Protein AF-Q0C6C0-F1 (afdb_monomer)

Nearest PDB structures (foldseek):
  5kzf-assembly1_D  TM=2.060E-01  e=4.207E+00  Mycobacterium tuberculosis H37Ra

Sequence (159 aa):
MIYIIEEGENGPLKIGFAADIEGRIKTLQVGNSQELNLVMSFEGSSDLENKIHKNLSRHRIRSNGEWFYNNAAVWEYLKTLSTVEPDTEFIGQTEYLVLKREAVDSKAENCPFCGIRHTHGIGDGHRVAHCSTNNNVFIRKSDGKCFEQKKGYIIKTIK

Foldseek 3Di:
DWWWKAFAPQHKIFIDDDPFQQVVLVVVVVVHPT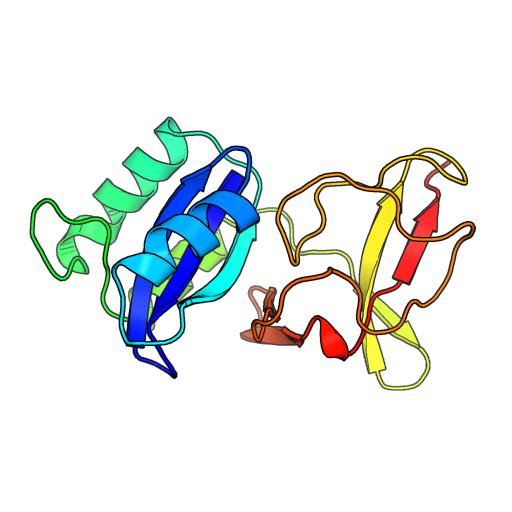HIETAWDDDDDVVVLVVLCVVQCVQAPDNPDRIGHRDPVNLLVVLVVCPDFFDWDDDDNDIFGEWEDADFQAFTQQDGQGRHTDGDDRDWFWDAQDDPDPHFTWYAHSVRDIHTSRRTHTYDHDD

pLDDT: mean 85.96, std 9.92, range [54.22, 98.31]

InterPro domains:
  IPR018306 Bacteriophage T5, Orf172 DNA-binding [SM00974] (7-81)

Organism: Syntrophotalea carbinolica (strain DSM 2380 / NBRC 103641 / GraBd1) (NCBI:txid338963)

Radius of gyration: 15.84 Å; Cα contacts (8 Å, |Δi|>4): 302; chains: 1; bounding box: 40×32×44 Å

Solvent-accessible surface area (backbone atoms only — not comparable to full-atom values): 9024 Å² total; per-residue (Å²): 54,34,38,31,32,26,42,48,86,87,32,44,31,34,61,46,66,37,82,54,46,56,65,49,49,57,61,52,40,77,78,38,96,52,55,70,25,47,47,40,50,45,89,53,51,65,69,52,46,55,50,49,52,60,74,44,48,89,45,35,77,38,96,90,53,60,37,27,55,68,45,68,71,54,51,56,55,53,44,71,65,54,82,67,70,77,49,68,48,69,64,87,93,47,78,28,46,48,45,46,19,75,40,82,63,39,50,31,52,60,34,68,75,51,54,44,67,48,66,71,65,81,53,69,47,81,41,65,56,74,68,100,62,98,54,78,28,34,41,59,46,80,90,65,52,72,48,45,38,71,77,25,34,29,35,41,64,54,130

Mean predicted aligned error: 7.11 Å

Secondary structure (DSSP, 8-state):
-EEEEEESSS-PEEEEE-S-HHHHHHHHHHT-SS-EEEEEEE---HHHHHHHHHHTGGGBSSTT-SEE--SHHHHHHHHHH--SPPPEEEETTEEEEEEEESSTTS-BSPPTTTS------SSSEEE-S-SS--S--EEE-TTS-EEEGGG-EEEEE--

Structure (mmCIF, N/CA/C/O backbone):
data_AF-Q0C6C0-F1
#
_entry.id   AF-Q0C6C0-F1
#
loop_
_atom_site.group_PDB
_atom_site.id
_atom_site.type_symbol
_atom_site.label_atom_id
_atom_site.label_alt_id
_atom_site.label_comp_id
_atom_site.label_asym_id
_atom_site.label_entity_id
_atom_site.label_seq_id
_atom_site.pdbx_PDB_ins_code
_atom_site.Cartn_x
_atom_site.Cartn_y
_atom_site.Cartn_z
_atom_site.occupancy
_atom_site.B_iso_or_equiv
_atom_site.auth_seq_id
_atom_site.auth_comp_id
_atom_site.auth_asym_id
_atom_site.auth_atom_id
_atom_site.pdbx_PDB_model_num
ATOM 1 N N . MET A 1 1 ? -2.028 -10.765 -1.553 1.00 84.56 1 MET A N 1
ATOM 2 C CA . MET A 1 1 ? -1.331 -9.588 -1.000 1.00 84.56 1 MET A CA 1
ATOM 3 C C . MET A 1 1 ? -2.041 -9.154 0.262 1.00 84.56 1 MET A C 1
ATOM 5 O O . MET A 1 1 ? -3.269 -9.147 0.273 1.00 84.56 1 MET A O 1
ATOM 9 N N . ILE A 1 2 ? -1.290 -8.813 1.304 1.00 90.62 2 ILE A N 1
ATOM 10 C CA . ILE A 1 2 ? -1.826 -8.054 2.434 1.00 90.62 2 ILE A CA 1
ATOM 11 C C . ILE A 1 2 ? -1.915 -6.591 2.007 1.00 90.62 2 ILE A C 1
ATOM 13 O O . ILE A 1 2 ? -1.012 -6.085 1.339 1.00 90.62 2 ILE A O 1
ATOM 17 N N . TYR A 1 3 ? -3.002 -5.922 2.372 1.00 90.31 3 TYR A N 1
ATOM 18 C CA . TYR A 1 3 ? -3.206 -4.501 2.139 1.00 90.31 3 TYR A CA 1
ATOM 19 C C . TYR A 1 3 ? -3.707 -3.815 3.405 1.00 90.31 3 TYR A C 1
ATOM 21 O O . TYR A 1 3 ? -4.448 -4.398 4.200 1.00 90.31 3 TYR A O 1
ATOM 29 N N . ILE A 1 4 ? -3.292 -2.566 3.579 1.00 93.06 4 ILE A N 1
ATOM 30 C CA . ILE A 1 4 ? -3.740 -1.689 4.647 1.00 93.06 4 ILE A CA 1
ATOM 31 C C . ILE A 1 4 ? -4.315 -0.447 3.989 1.00 93.06 4 ILE A C 1
ATOM 33 O O . ILE A 1 4 ? -3.620 0.222 3.222 1.00 93.06 4 ILE A O 1
ATOM 37 N N . ILE A 1 5 ? -5.577 -0.152 4.284 1.00 93.12 5 ILE A N 1
ATOM 38 C CA . ILE A 1 5 ? -6.219 1.091 3.858 1.00 93.12 5 ILE A CA 1
ATOM 39 C C . ILE A 1 5 ? -6.539 1.961 5.062 1.00 93.12 5 ILE A C 1
ATOM 41 O O . ILE A 1 5 ? -6.879 1.446 6.123 1.00 93.12 5 ILE A O 1
ATOM 45 N N . GLU A 1 6 ? -6.451 3.264 4.873 1.00 94.19 6 GLU A N 1
ATOM 46 C CA . GLU A 1 6 ? -6.842 4.291 5.828 1.00 94.19 6 GLU A CA 1
ATOM 47 C C . GLU A 1 6 ? -8.174 4.911 5.391 1.00 94.19 6 GLU A C 1
ATOM 49 O O . GLU A 1 6 ? -8.384 5.167 4.204 1.00 94.19 6 GLU A O 1
ATOM 54 N N . GLU A 1 7 ? -9.086 5.105 6.341 1.00 94.94 7 GLU A N 1
ATOM 55 C CA . GLU A 1 7 ? -10.346 5.821 6.132 1.00 94.94 7 GLU A CA 1
ATOM 56 C C . GLU A 1 7 ? -10.144 7.323 6.372 1.00 94.94 7 GLU A C 1
ATOM 58 O O . GLU A 1 7 ? -9.922 7.748 7.502 1.00 94.94 7 GLU A O 1
ATO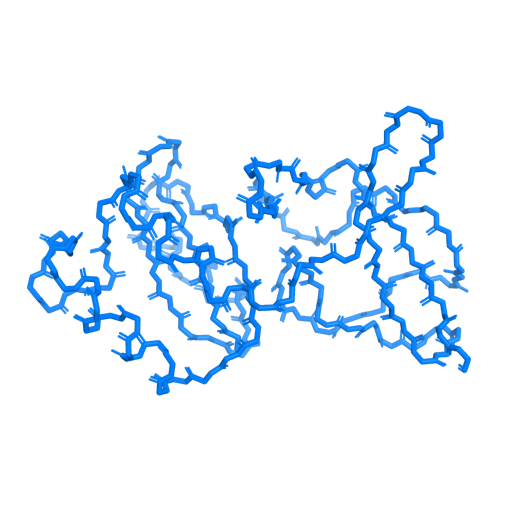M 63 N N . GLY A 1 8 ? -10.235 8.135 5.320 1.00 90.12 8 GLY A N 1
ATOM 64 C CA . GLY A 1 8 ? -9.946 9.567 5.380 1.00 90.12 8 GLY A CA 1
ATOM 65 C C . GLY A 1 8 ? -8.479 9.861 5.715 1.00 90.12 8 GLY A C 1
ATOM 66 O O . GLY A 1 8 ? -7.599 9.028 5.513 1.00 90.12 8 GLY A O 1
ATOM 67 N N . GLU A 1 9 ? -8.208 11.067 6.215 1.00 86.06 9 GLU A N 1
ATOM 68 C CA . GLU A 1 9 ? -6.880 11.462 6.695 1.00 86.06 9 GLU A CA 1
ATOM 69 C C . GLU A 1 9 ? -6.756 11.154 8.196 1.00 86.06 9 GLU A C 1
ATOM 71 O O . GLU A 1 9 ? -7.569 11.620 8.995 1.00 86.06 9 GLU A O 1
ATOM 76 N N . ASN A 1 10 ? -5.738 10.381 8.596 1.00 85.19 10 ASN A N 1
ATOM 77 C CA . ASN A 1 10 ? -5.492 9.954 9.983 1.00 85.19 10 ASN A CA 1
ATOM 78 C C . ASN A 1 10 ? -6.619 9.117 10.628 1.00 85.19 10 ASN A C 1
ATOM 80 O O . ASN A 1 10 ? -6.647 8.953 11.853 1.00 85.19 10 ASN A O 1
ATOM 84 N N . GLY A 1 11 ? -7.558 8.580 9.846 1.00 94.81 11 GLY A N 1
ATOM 85 C CA . GLY A 1 11 ? -8.642 7.753 10.372 1.00 94.81 11 GLY A CA 1
ATOM 86 C C . GLY A 1 11 ? -8.267 6.277 10.527 1.00 94.81 11 GLY A C 1
ATOM 87 O O . GLY A 1 11 ? -7.099 5.906 10.397 1.00 94.81 11 GLY A O 1
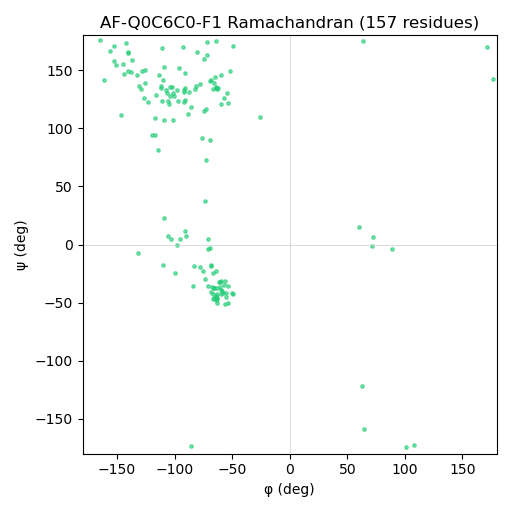ATOM 88 N N . PRO A 1 12 ? -9.238 5.415 10.876 1.00 97.50 12 PRO A N 1
ATOM 89 C CA . PRO A 1 12 ? -9.031 3.988 11.101 1.00 97.50 12 PRO A CA 1
ATOM 90 C C . PRO A 1 12 ? -8.322 3.250 9.966 1.00 97.50 12 PRO A C 1
ATOM 92 O O . PRO A 1 12 ? -8.517 3.539 8.788 1.00 97.50 12 PRO A O 1
ATOM 95 N N . LEU A 1 13 ? -7.575 2.211 10.338 1.00 97.00 13 LEU A N 1
ATOM 96 C CA . LEU A 1 13 ? -6.891 1.333 9.398 1.00 97.00 13 LEU A CA 1
ATOM 97 C C . LEU A 1 13 ? -7.676 0.039 9.212 1.00 97.00 13 LEU A C 1
ATOM 99 O O . LEU A 1 13 ? -7.972 -0.653 10.187 1.00 97.00 13 LEU A O 1
ATOM 103 N N . LYS A 1 14 ? -7.966 -0.344 7.973 1.00 97.38 14 LYS A N 1
ATOM 104 C CA . LYS A 1 14 ? -8.422 -1.695 7.638 1.00 97.38 14 LYS A CA 1
ATOM 105 C C . LYS A 1 14 ? -7.253 -2.515 7.136 1.00 97.38 14 LYS A C 1
ATOM 107 O O . LYS A 1 14 ? -6.545 -2.086 6.234 1.00 97.38 14 LYS A O 1
ATOM 112 N N . ILE A 1 15 ? -7.124 -3.727 7.663 1.00 96.31 15 ILE A N 1
ATOM 113 C CA . ILE A 1 15 ? -6.119 -4.704 7.238 1.00 96.31 15 ILE A CA 1
ATOM 114 C C . ILE A 1 15 ? -6.851 -5.847 6.545 1.00 96.31 15 ILE A C 1
ATOM 116 O O . ILE A 1 15 ? -7.732 -6.450 7.160 1.00 96.31 15 ILE A O 1
ATOM 120 N N . GLY A 1 16 ? -6.496 -6.138 5.295 1.00 96.06 16 GLY A N 1
ATOM 121 C CA . GLY A 1 16 ? -7.142 -7.182 4.503 1.00 96.06 16 GLY A CA 1
ATOM 122 C C . GLY A 1 16 ? -6.178 -7.992 3.640 1.00 96.06 16 GLY A C 1
ATOM 123 O O . GLY A 1 16 ? -5.042 -7.584 3.397 1.00 96.06 16 GLY A O 1
ATOM 124 N N . PHE A 1 17 ? -6.655 -9.124 3.128 1.00 94.62 17 PHE A N 1
ATOM 125 C CA . PHE A 1 17 ? -6.002 -9.897 2.071 1.00 94.62 17 PHE A CA 1
ATOM 126 C C . PHE A 1 17 ? -6.815 -9.844 0.771 1.00 94.62 17 PHE A C 1
ATOM 128 O O . PHE A 1 17 ? -8.035 -10.017 0.773 1.00 94.62 17 PHE A O 1
ATOM 135 N N . ALA A 1 18 ? -6.146 -9.621 -0.362 1.00 91.94 18 ALA A N 1
ATOM 136 C CA . ALA A 1 18 ? -6.768 -9.690 -1.684 1.00 91.94 18 ALA A CA 1
ATOM 137 C C . ALA A 1 18 ? -5.768 -10.098 -2.777 1.00 91.94 18 ALA A C 1
ATOM 139 O O . ALA A 1 18 ? -4.557 -9.882 -2.653 1.00 91.94 18 ALA A O 1
ATOM 140 N N . ALA A 1 19 ? -6.293 -10.686 -3.856 1.00 86.69 19 ALA A N 1
ATOM 141 C CA . ALA A 1 19 ? -5.562 -10.882 -5.111 1.00 86.69 19 ALA A CA 1
ATOM 142 C C . ALA A 1 19 ? -5.615 -9.626 -6.002 1.00 86.69 19 ALA A C 1
ATOM 144 O O . ALA A 1 19 ? -4.631 -9.298 -6.654 1.00 86.69 19 ALA A O 1
ATOM 145 N N . ASP A 1 20 ? -6.745 -8.914 -5.979 1.00 86.75 20 ASP A N 1
ATOM 146 C CA . ASP A 1 20 ? -6.964 -7.626 -6.642 1.00 86.75 20 ASP A CA 1
ATOM 147 C C . ASP A 1 20 ? -7.319 -6.575 -5.578 1.00 86.75 20 ASP A C 1
ATOM 149 O O . ASP A 1 20 ? -8.467 -6.470 -5.136 1.00 86.75 20 ASP A O 1
ATOM 153 N N . ILE A 1 21 ? -6.302 -5.850 -5.102 1.00 87.75 21 ILE A N 1
ATOM 154 C CA . ILE A 1 21 ? -6.467 -4.828 -4.059 1.00 87.75 21 ILE A CA 1
ATOM 155 C C . ILE A 1 21 ? -7.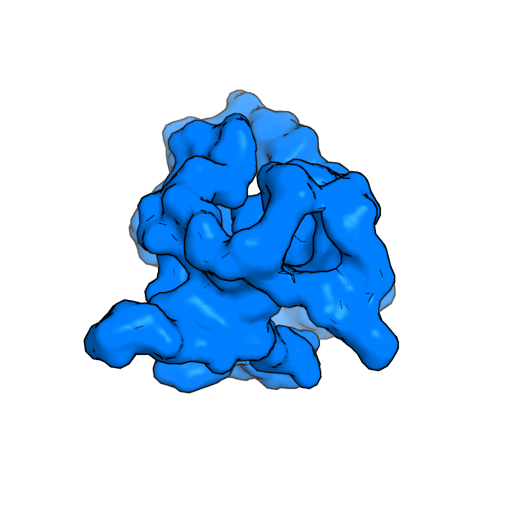263 -3.639 -4.603 1.00 87.75 21 ILE A C 1
ATOM 157 O O . ILE A 1 21 ? -8.148 -3.139 -3.913 1.00 87.75 21 ILE A O 1
ATOM 161 N N . GLU A 1 22 ? -7.009 -3.212 -5.840 1.00 84.56 22 GLU A N 1
ATOM 162 C CA . GLU A 1 22 ? -7.699 -2.070 -6.445 1.00 84.56 22 GLU A CA 1
ATOM 163 C C . GLU A 1 22 ? -9.203 -2.338 -6.591 1.00 84.56 22 GLU A C 1
ATOM 165 O O . GLU A 1 22 ? -10.026 -1.542 -6.127 1.00 84.56 22 GLU A O 1
ATOM 170 N N . GLY A 1 23 ? -9.581 -3.480 -7.176 1.00 87.75 23 GLY A N 1
ATOM 171 C CA . GLY A 1 23 ? -10.981 -3.886 -7.295 1.00 87.75 23 GLY A CA 1
ATOM 172 C C . GLY A 1 23 ? -11.658 -4.042 -5.932 1.00 87.75 23 GLY A C 1
ATOM 173 O O . GLY A 1 23 ? -12.815 -3.639 -5.748 1.00 87.75 23 GLY A O 1
ATOM 174 N N . ARG A 1 24 ? -10.922 -4.546 -4.932 1.00 92.50 24 ARG A N 1
ATOM 175 C CA . ARG A 1 24 ? -11.415 -4.659 -3.555 1.00 92.50 24 ARG A CA 1
ATOM 176 C C . ARG A 1 24 ? -11.669 -3.292 -2.921 1.00 92.50 24 ARG A C 1
ATOM 178 O O . ARG A 1 24 ? -12.730 -3.116 -2.326 1.00 92.50 24 ARG A O 1
ATOM 185 N N . ILE A 1 25 ? -10.752 -2.334 -3.060 1.00 91.81 25 ILE A N 1
ATOM 186 C CA . ILE A 1 25 ? -10.915 -0.969 -2.535 1.00 91.81 25 ILE A CA 1
ATOM 187 C C . ILE A 1 25 ? -12.093 -0.274 -3.212 1.00 91.81 25 ILE A C 1
ATOM 189 O O . ILE A 1 25 ? -12.943 0.259 -2.507 1.00 91.81 25 ILE A O 1
ATOM 193 N N . LYS A 1 26 ? -12.215 -0.357 -4.545 1.00 90.19 26 LYS A N 1
ATOM 194 C CA . LYS A 1 26 ? -13.367 0.199 -5.281 1.00 90.19 26 LYS A CA 1
ATOM 195 C C . LYS A 1 26 ? -14.691 -0.347 -4.756 1.00 90.19 26 LYS A C 1
ATOM 197 O O . LYS A 1 26 ? -15.614 0.418 -4.510 1.00 90.19 26 LYS A O 1
ATOM 202 N N . THR A 1 27 ? -14.764 -1.659 -4.529 1.00 94.12 27 THR A N 1
ATOM 203 C CA . THR A 1 27 ? -15.962 -2.307 -3.972 1.00 94.12 27 THR A CA 1
ATOM 204 C C . THR A 1 27 ? -16.272 -1.814 -2.556 1.00 94.12 27 THR A C 1
ATOM 206 O O . THR A 1 27 ? -17.426 -1.547 -2.237 1.00 94.12 27 THR A O 1
ATOM 209 N N . LEU A 1 28 ? -15.253 -1.676 -1.701 1.00 94.62 28 LEU A N 1
ATOM 210 C CA . LEU A 1 28 ? -15.417 -1.178 -0.331 1.00 94.62 28 LEU A CA 1
ATOM 211 C C . LEU A 1 28 ? -15.829 0.300 -0.294 1.00 94.62 28 LEU A C 1
ATOM 213 O O . LEU A 1 28 ? -16.652 0.672 0.538 1.00 94.62 28 LEU A O 1
ATOM 217 N N . GLN A 1 29 ? -15.304 1.116 -1.212 1.00 94.88 29 GLN A N 1
ATOM 218 C CA . GLN A 1 29 ? -15.602 2.544 -1.315 1.00 94.88 29 GLN A CA 1
ATOM 219 C C . GLN A 1 29 ? -17.087 2.806 -1.590 1.00 94.88 29 GLN A C 1
ATOM 221 O O . GLN A 1 29 ? -17.621 3.782 -1.081 1.00 94.88 29 GLN A O 1
ATOM 226 N N . VAL A 1 30 ? -17.786 1.928 -2.325 1.00 95.12 30 VAL A N 1
ATOM 227 C CA . VAL A 1 30 ? -19.239 2.072 -2.569 1.00 95.12 30 VAL A CA 1
ATOM 228 C C . VAL A 1 30 ? -20.032 2.142 -1.258 1.00 95.12 30 VAL A C 1
ATOM 230 O O . VAL A 1 30 ? -21.034 2.846 -1.175 1.00 95.12 30 VAL A O 1
ATOM 233 N N . GLY A 1 31 ? -19.583 1.417 -0.229 1.00 93.19 31 GLY A N 1
ATOM 234 C CA . GLY A 1 31 ? -20.214 1.384 1.090 1.00 93.19 31 GLY A CA 1
ATOM 235 C C . GLY A 1 31 ? -19.609 2.345 2.115 1.00 93.19 31 GLY A C 1
ATOM 236 O O . GLY A 1 31 ? -20.010 2.281 3.275 1.00 93.19 31 GLY A O 1
ATOM 237 N N . ASN A 1 32 ? -18.644 3.189 1.731 1.00 92.00 32 ASN A N 1
ATOM 238 C CA . ASN A 1 32 ? -17.963 4.106 2.642 1.00 92.00 32 ASN A CA 1
ATOM 239 C C . ASN A 1 32 ? -18.016 5.546 2.109 1.00 92.00 32 ASN A C 1
ATOM 241 O O . ASN A 1 32 ? -17.632 5.812 0.974 1.00 92.00 32 ASN A O 1
ATOM 245 N N . SER A 1 33 ? -18.507 6.481 2.924 1.00 92.69 33 SER A N 1
ATOM 246 C CA . SER A 1 33 ? -18.581 7.898 2.552 1.00 92.69 33 SER A CA 1
ATOM 247 C C . SER A 1 33 ? -17.239 8.622 2.660 1.00 92.69 33 SER A C 1
ATOM 249 O O . SER A 1 33 ? -17.080 9.679 2.055 1.00 92.69 33 SER A O 1
ATOM 251 N N . GLN A 1 34 ? -16.290 8.074 3.420 1.00 94.19 34 GLN A N 1
ATOM 252 C CA . GLN A 1 34 ? -14.929 8.590 3.537 1.00 94.19 34 GLN A CA 1
ATOM 253 C C . GLN A 1 34 ? -14.019 7.940 2.493 1.00 94.19 34 GLN A C 1
ATOM 255 O O . GLN A 1 34 ? -14.211 6.780 2.118 1.00 94.19 34 GLN A O 1
ATOM 260 N N . GLU A 1 35 ? -13.023 8.687 2.018 1.00 92.25 35 GLU A N 1
ATOM 261 C CA . GLU A 1 35 ? -12.049 8.186 1.045 1.00 92.25 35 GLU A CA 1
ATOM 262 C C . GLU A 1 35 ? -11.221 7.041 1.642 1.00 92.25 35 GLU A C 1
ATOM 264 O O . GLU A 1 35 ?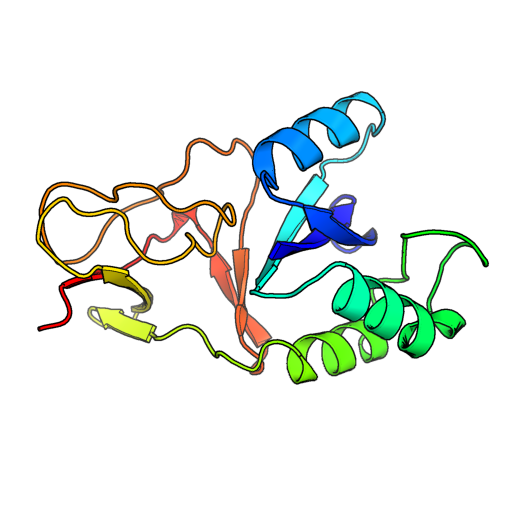 -10.749 7.127 2.774 1.00 92.25 35 GLU A O 1
ATOM 269 N N . LEU A 1 36 ? -11.045 5.961 0.881 1.00 92.38 36 LEU A N 1
ATOM 270 C CA . LEU A 1 36 ? -10.224 4.819 1.266 1.00 92.38 36 LEU A CA 1
ATOM 271 C C . LEU A 1 36 ? -8.863 4.882 0.571 1.00 92.38 36 LEU A C 1
ATOM 273 O O . LEU A 1 36 ? -8.730 4.596 -0.625 1.00 92.38 36 LEU A O 1
ATOM 277 N N . ASN A 1 37 ? -7.835 5.210 1.347 1.00 85.00 37 ASN A N 1
ATOM 278 C CA . ASN A 1 37 ? -6.471 5.383 0.864 1.00 85.00 37 ASN A CA 1
ATOM 279 C C . ASN A 1 37 ? -5.659 4.111 1.100 1.00 85.00 37 ASN A C 1
ATOM 281 O O . ASN A 1 37 ? -5.560 3.648 2.230 1.00 85.00 37 ASN A O 1
ATOM 285 N N . LEU A 1 38 ? -5.062 3.528 0.057 1.00 86.69 38 LEU A N 1
ATOM 286 C CA . LEU A 1 38 ? -4.097 2.438 0.228 1.00 86.69 38 LEU A CA 1
ATOM 287 C C . LEU A 1 38 ? -2.791 3.017 0.783 1.00 86.69 38 LEU A C 1
ATOM 289 O O . LEU A 1 38 ? -2.142 3.818 0.113 1.00 86.69 38 LEU A O 1
ATOM 293 N N . VAL A 1 39 ? -2.409 2.603 1.991 1.00 84.81 39 VAL A N 1
ATOM 294 C CA . VAL A 1 39 ? -1.241 3.156 2.705 1.00 84.81 39 VAL A CA 1
ATOM 295 C C . VAL A 1 39 ? -0.075 2.176 2.814 1.00 84.81 39 VAL A C 1
ATOM 297 O O . VAL A 1 39 ? 1.055 2.568 3.110 1.00 84.81 39 VAL A O 1
ATOM 300 N N . MET A 1 40 ? -0.340 0.884 2.608 1.00 83.06 40 MET A N 1
ATOM 301 C CA . MET A 1 40 ? 0.675 -0.165 2.597 1.00 83.06 40 MET A CA 1
ATOM 302 C C . MET A 1 40 ? 0.130 -1.416 1.902 1.00 83.06 40 MET A C 1
ATOM 304 O O . MET A 1 40 ? -1.028 -1.791 2.087 1.00 83.06 40 MET A O 1
ATOM 308 N N . SER A 1 41 ? 0.975 -2.095 1.128 1.00 83.38 41 SER A N 1
ATOM 309 C CA . SER A 1 41 ? 0.702 -3.448 0.645 1.00 83.38 41 SER A CA 1
ATOM 310 C C . SER A 1 41 ? 1.991 -4.261 0.593 1.00 83.38 41 SER A C 1
ATOM 312 O O . SER A 1 41 ? 3.063 -3.705 0.366 1.00 83.38 41 SER A O 1
ATOM 314 N N . PHE A 1 42 ? 1.900 -5.563 0.854 1.00 80.25 42 PHE A N 1
ATOM 315 C CA . PHE A 1 42 ? 3.047 -6.470 0.813 1.00 80.25 42 PHE A CA 1
ATOM 316 C C . PHE A 1 42 ? 2.611 -7.919 0.575 1.00 80.25 42 PHE A C 1
ATOM 318 O O . PHE A 1 42 ? 1.425 -8.270 0.652 1.00 80.25 42 PHE A O 1
ATOM 325 N N . GLU A 1 43 ? 3.577 -8.770 0.237 1.00 81.44 43 GLU A N 1
ATOM 326 C CA . GLU A 1 43 ? 3.327 -10.191 0.017 1.00 81.44 43 GLU A CA 1
ATOM 327 C C . GLU A 1 43 ? 2.908 -10.899 1.304 1.00 81.44 43 GLU A C 1
ATOM 329 O O . GLU A 1 43 ? 3.434 -10.668 2.387 1.00 81.44 43 GLU A O 1
ATOM 334 N N . GLY A 1 44 ? 1.933 -11.791 1.185 1.00 85.44 44 GLY A N 1
ATOM 335 C CA . GLY A 1 44 ? 1.409 -12.529 2.321 1.00 85.44 44 GLY A CA 1
ATOM 336 C C . GLY A 1 44 ? 0.170 -13.323 1.952 1.00 85.44 44 GLY A C 1
ATOM 337 O O . GLY A 1 44 ? -0.383 -13.155 0.861 1.00 85.44 44 GLY A O 1
ATOM 338 N N . SER A 1 45 ? -0.257 -14.184 2.872 1.00 90.25 45 SER A N 1
ATOM 339 C CA . SER A 1 45 ? -1.418 -15.066 2.740 1.00 90.25 45 SER A CA 1
ATOM 340 C C . SER A 1 45 ? -2.557 -14.654 3.677 1.00 90.25 45 SER A C 1
ATOM 342 O O . SER A 1 45 ? -2.363 -13.866 4.602 1.00 90.25 45 SER A O 1
ATOM 344 N N . SER A 1 46 ? -3.739 -15.241 3.489 1.00 94.19 46 SER A N 1
ATOM 345 C CA . SER A 1 46 ? -4.852 -15.131 4.443 1.00 94.19 46 SER A CA 1
ATOM 346 C C . SER A 1 46 ? -4.470 -15.605 5.856 1.00 94.19 46 SER A C 1
ATOM 348 O O . SER A 1 46 ? -4.929 -15.048 6.849 1.00 94.19 46 SER A O 1
ATOM 350 N N . ASP A 1 47 ? -3.568 -16.583 5.989 1.00 94.75 47 ASP A N 1
ATOM 351 C CA . ASP A 1 47 ? -3.044 -16.990 7.299 1.00 94.75 47 ASP A CA 1
ATOM 352 C C . ASP A 1 47 ? -2.218 -15.885 7.963 1.00 94.75 47 ASP A C 1
ATOM 354 O O . ASP A 1 47 ? -2.274 -15.717 9.184 1.00 94.75 47 ASP A O 1
ATOM 358 N N . LEU A 1 48 ? -1.447 -15.123 7.178 1.00 92.44 48 LEU A N 1
ATOM 359 C CA . LEU A 1 48 ? -0.717 -13.968 7.693 1.00 92.44 48 LEU A CA 1
ATOM 360 C C . LEU A 1 48 ? -1.686 -12.867 8.136 1.00 92.44 48 LEU A C 1
ATOM 362 O O . LEU A 1 48 ? -1.515 -12.340 9.231 1.00 92.44 48 LEU A O 1
ATOM 366 N N . GLU A 1 49 ? -2.734 -12.583 7.360 1.00 95.88 49 GLU A N 1
ATOM 367 C CA . GLU A 1 49 ? -3.809 -11.662 7.762 1.00 95.88 49 GLU A CA 1
ATOM 368 C C . GLU A 1 49 ? -4.412 -12.068 9.114 1.00 95.88 49 GLU A C 1
ATOM 370 O O . GLU A 1 49 ? -4.454 -11.260 10.042 1.00 95.88 49 GLU A O 1
ATOM 375 N N . ASN A 1 50 ? -4.790 -13.340 9.270 1.00 95.81 50 ASN A N 1
ATOM 376 C CA . ASN A 1 50 ? -5.345 -13.866 10.518 1.00 95.81 50 ASN A CA 1
ATOM 377 C C . ASN A 1 50 ? -4.379 -13.704 11.703 1.00 95.81 50 ASN A C 1
ATOM 379 O O . ASN A 1 50 ? -4.792 -13.346 12.812 1.00 95.81 50 ASN A O 1
ATOM 383 N N . LYS A 1 51 ? -3.077 -13.930 11.487 1.00 95.94 51 LYS A N 1
ATOM 384 C CA . LYS A 1 51 ? -2.043 -13.698 12.508 1.00 95.94 51 LYS A CA 1
ATOM 385 C C . LYS A 1 51 ? -1.941 -12.218 12.874 1.00 95.94 51 LYS A C 1
ATOM 387 O O . LYS A 1 51 ? -1.911 -11.906 14.064 1.00 95.94 51 LYS A O 1
ATOM 392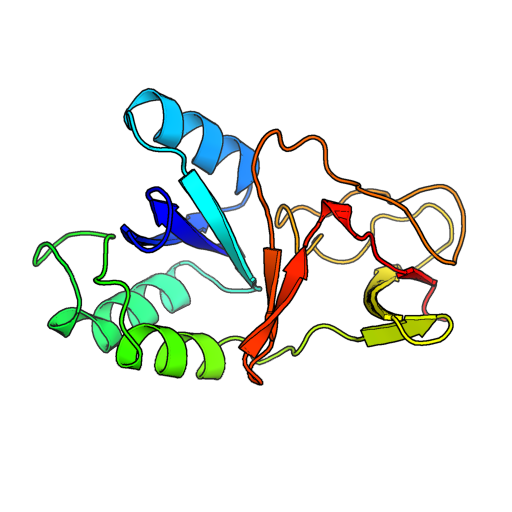 N N . ILE A 1 52 ? -1.933 -11.319 11.888 1.00 95.38 52 ILE A N 1
ATOM 393 C CA . ILE A 1 52 ? -1.909 -9.863 12.102 1.00 95.38 52 ILE A CA 1
ATOM 394 C C . ILE A 1 52 ? -3.092 -9.444 12.966 1.00 95.38 52 ILE A C 1
ATOM 396 O O . ILE A 1 52 ? -2.941 -8.800 14.001 1.00 95.38 52 ILE A O 1
ATOM 400 N N . HIS A 1 53 ? -4.274 -9.889 12.565 1.00 97.06 53 HIS A N 1
ATOM 401 C CA . HIS A 1 53 ? -5.539 -9.631 13.227 1.00 97.06 53 HIS A CA 1
ATOM 402 C C . HIS A 1 53 ? -5.561 -10.105 14.682 1.00 97.06 53 HIS A C 1
ATOM 404 O O . HIS A 1 53 ? -6.046 -9.383 15.555 1.00 97.06 53 HIS A O 1
ATOM 410 N N . LYS A 1 54 ? -5.005 -11.291 14.956 1.00 96.50 54 LYS A N 1
ATOM 411 C CA . LYS A 1 54 ? -4.869 -11.836 16.312 1.00 96.50 54 LYS A CA 1
ATOM 412 C C . LYS A 1 54 ? -3.904 -11.007 17.163 1.00 96.50 54 LYS A C 1
ATOM 414 O O . LYS A 1 54 ? -4.243 -10.662 18.297 1.00 96.50 54 LYS A O 1
ATOM 419 N N . ASN A 1 55 ? -2.735 -10.665 16.623 1.00 96.62 55 ASN A N 1
ATOM 420 C CA . ASN A 1 55 ? -1.718 -9.882 17.333 1.00 96.62 55 ASN A CA 1
ATOM 421 C C . ASN A 1 55 ? -2.191 -8.453 17.633 1.00 96.62 55 ASN A C 1
ATOM 423 O O . ASN A 1 55 ? -1.958 -7.943 18.725 1.00 96.62 55 ASN A O 1
ATOM 427 N N . LEU A 1 56 ? -2.939 -7.842 16.712 1.00 97.00 56 LEU A N 1
ATOM 428 C CA . LEU A 1 56 ? -3.508 -6.502 16.866 1.00 97.00 56 LEU A CA 1
ATOM 429 C C . LEU A 1 56 ? -4.913 -6.487 17.479 1.00 97.00 56 LEU A C 1
ATOM 431 O O . LEU A 1 56 ? -5.570 -5.447 17.481 1.00 97.00 56 LEU A O 1
ATOM 435 N N . SER A 1 57 ? -5.394 -7.607 18.022 1.00 96.88 57 SER A N 1
ATOM 436 C CA . SER A 1 57 ? -6.766 -7.736 18.541 1.00 96.88 57 SER A CA 1
ATOM 437 C C . SER A 1 57 ? -7.145 -6.652 19.558 1.00 96.88 57 SER A C 1
ATOM 439 O O . SER A 1 57 ? -8.268 -6.154 19.525 1.00 96.88 57 SER A O 1
ATOM 441 N N . ARG A 1 58 ? -6.197 -6.218 20.403 1.00 97.00 58 ARG A N 1
ATOM 442 C CA . ARG A 1 58 ? -6.384 -5.134 21.389 1.00 97.00 58 ARG A CA 1
ATOM 443 C C . ARG A 1 58 ? -6.570 -3.745 20.772 1.00 97.00 58 ARG A C 1
ATOM 445 O O . ARG A 1 58 ? -7.053 -2.847 21.449 1.00 97.00 58 ARG A O 1
ATOM 452 N N . HIS A 1 59 ? -6.180 -3.570 19.515 1.00 97.50 59 HIS A N 1
ATOM 453 C CA . HIS A 1 59 ? -6.288 -2.314 18.775 1.00 97.50 59 HIS A CA 1
ATOM 454 C C . HIS A 1 59 ? -7.449 -2.319 17.774 1.00 97.50 59 HIS A C 1
ATOM 456 O O . HIS A 1 59 ? -7.599 -1.358 17.018 1.00 97.50 59 HIS A O 1
ATOM 462 N N . ARG A 1 60 ? -8.269 -3.377 17.744 1.00 97.62 60 ARG A N 1
ATOM 463 C CA . ARG A 1 60 ? -9.473 -3.416 16.912 1.00 97.62 60 ARG A CA 1
ATOM 464 C C . ARG A 1 60 ? -10.525 -2.445 17.436 1.00 97.62 60 ARG A C 1
ATOM 466 O O . ARG A 1 60 ? -10.778 -2.385 18.634 1.00 97.62 60 ARG A O 1
ATOM 473 N N . ILE A 1 61 ? -11.212 -1.769 16.520 1.00 97.31 61 ILE A N 1
ATOM 474 C CA . ILE A 1 61 ? -12.362 -0.911 16.845 1.00 97.31 61 ILE A CA 1
ATOM 475 C C . ILE A 1 61 ? -13.570 -1.759 17.263 1.00 97.31 61 ILE A C 1
ATOM 477 O O . ILE A 1 61 ? -14.347 -1.379 18.134 1.00 97.31 61 ILE A O 1
ATOM 481 N N . ARG A 1 62 ? -13.737 -2.933 16.643 1.00 95.69 62 ARG A N 1
ATOM 482 C CA . ARG A 1 62 ? -14.775 -3.916 16.985 1.00 95.69 62 ARG A CA 1
ATOM 483 C C . ARG A 1 62 ? -14.122 -5.266 17.244 1.00 95.69 62 ARG A C 1
ATOM 485 O O . ARG A 1 62 ? -13.257 -5.672 16.475 1.00 95.69 62 ARG A O 1
ATOM 492 N N . SER A 1 63 ? -14.579 -5.992 18.262 1.00 85.75 63 SER A N 1
ATOM 493 C CA . SER A 1 63 ? -14.011 -7.288 18.679 1.00 85.75 63 SER A CA 1
ATOM 494 C C . SER A 1 63 ? -13.815 -8.278 17.518 1.00 85.75 63 SER A C 1
ATOM 496 O O . SER A 1 63 ? -12.745 -8.871 17.383 1.00 85.75 63 SER A O 1
ATOM 498 N N . ASN A 1 64 ? -14.795 -8.366 16.614 1.00 87.38 64 ASN A N 1
ATOM 499 C CA . ASN A 1 64 ? -14.767 -9.235 15.430 1.00 87.38 64 ASN A CA 1
ATOM 500 C C . ASN A 1 64 ? -14.603 -8.459 14.108 1.00 87.38 64 ASN A C 1
ATOM 502 O O . ASN A 1 64 ? -15.025 -8.931 13.058 1.00 87.38 64 ASN A O 1
ATOM 506 N N . GLY A 1 65 ? -14.057 -7.243 14.163 1.00 93.50 65 GLY A N 1
ATOM 507 C CA . GLY A 1 65 ? -13.882 -6.382 12.997 1.00 93.50 65 GLY A CA 1
ATOM 508 C C . GLY A 1 65 ? -12.522 -6.520 12.314 1.00 93.50 65 GLY A C 1
ATOM 509 O O . GLY A 1 65 ? -11.577 -7.091 12.853 1.00 93.50 65 GLY A O 1
ATOM 510 N N . GLU A 1 66 ? -12.435 -5.908 11.137 1.00 96.44 66 GLU A N 1
ATOM 511 C CA . GLU A 1 66 ? -11.222 -5.817 10.307 1.00 96.44 66 GLU A CA 1
ATOM 512 C C . GLU A 1 66 ? -10.596 -4.408 10.361 1.00 96.44 66 GLU A C 1
ATOM 514 O O . GLU A 1 66 ? -9.687 -4.099 9.593 1.00 96.44 66 GLU A O 1
ATOM 519 N N . TRP A 1 67 ? -11.121 -3.549 11.241 1.00 97.81 67 TRP A N 1
ATOM 520 C CA . TRP A 1 67 ? -10.737 -2.148 11.409 1.00 97.81 67 TRP A CA 1
ATOM 521 C C . TRP A 1 67 ? -10.032 -1.934 12.747 1.00 97.81 67 TRP A C 1
ATOM 523 O O . TRP A 1 67 ? -10.485 -2.421 13.790 1.00 97.81 67 TRP A O 1
ATOM 533 N N . PHE A 1 68 ? -8.950 -1.168 12.711 1.00 98.31 68 PHE A N 1
ATOM 534 C CA . PHE A 1 68 ? -8.017 -0.934 13.802 1.00 98.31 68 PHE A CA 1
ATOM 535 C C . PHE A 1 68 ? -7.813 0.566 14.002 1.00 98.31 68 PHE A C 1
ATOM 537 O O . PHE A 1 68 ? -7.878 1.352 13.056 1.00 98.31 68 PHE A O 1
ATOM 544 N N . TYR A 1 69 ? -7.556 0.971 15.241 1.00 97.62 69 TYR A N 1
ATOM 545 C CA . TYR A 1 69 ? -7.198 2.354 15.537 1.00 97.62 69 TYR A CA 1
ATOM 546 C C . TYR A 1 69 ? -5.864 2.718 14.881 1.00 97.62 69 TYR A C 1
ATOM 548 O O . TYR A 1 69 ? -4.890 1.973 14.990 1.00 97.62 69 TYR A O 1
ATOM 556 N N . ASN A 1 70 ? -5.805 3.895 14.269 1.00 95.19 70 ASN A N 1
ATOM 557 C CA . ASN A 1 70 ? -4.579 4.459 13.720 1.00 95.19 70 ASN A CA 1
ATOM 558 C C . ASN A 1 70 ? -3.712 5.013 14.854 1.00 95.19 70 ASN A C 1
ATOM 560 O O . ASN A 1 70 ? -3.899 6.130 15.329 1.00 95.19 70 ASN A O 1
ATOM 564 N N . ASN A 1 71 ? -2.825 4.171 15.377 1.00 94.50 71 ASN A N 1
ATOM 565 C CA . ASN A 1 71 ? -1.925 4.520 16.468 1.00 94.50 71 ASN A CA 1
ATOM 566 C C . ASN A 1 71 ? -0.537 3.919 16.237 1.00 94.50 71 ASN A C 1
ATOM 568 O O . ASN A 1 71 ? -0.356 3.011 15.423 1.00 94.50 71 ASN A O 1
ATOM 572 N N . ALA A 1 72 ? 0.439 4.416 16.996 1.00 89.81 72 ALA A N 1
ATOM 573 C CA . ALA A 1 72 ? 1.830 4.002 16.867 1.00 89.81 72 ALA A CA 1
ATOM 574 C C . ALA A 1 72 ? 2.014 2.482 17.010 1.00 89.81 72 ALA A C 1
ATOM 576 O O . ALA A 1 72 ? 2.725 1.891 16.211 1.00 89.81 72 ALA A O 1
ATOM 577 N N . ALA A 1 73 ? 1.338 1.822 17.956 1.00 93.69 73 ALA A N 1
ATOM 578 C CA . ALA A 1 73 ? 1.514 0.386 18.187 1.00 93.69 73 ALA A CA 1
ATOM 579 C C . ALA A 1 73 ? 1.093 -0.475 16.981 1.00 93.69 73 ALA A C 1
ATOM 581 O O . ALA A 1 73 ? 1.764 -1.456 16.663 1.00 93.69 73 ALA A O 1
ATOM 582 N N . VAL A 1 74 ? 0.017 -0.091 16.283 1.00 93.94 74 VAL A N 1
ATOM 583 C CA . VAL A 1 74 ? -0.404 -0.759 15.041 1.00 93.94 74 VAL A CA 1
ATOM 584 C C . VAL A 1 74 ? 0.653 -0.584 13.953 1.00 93.94 74 VAL A C 1
ATOM 586 O O . VAL A 1 74 ? 1.056 -1.568 13.335 1.00 93.94 74 VAL A O 1
ATOM 589 N N . TRP A 1 75 ? 1.143 0.641 13.753 1.00 89.31 75 TRP A N 1
ATOM 590 C CA . TRP A 1 75 ? 2.173 0.923 12.753 1.00 89.31 75 TRP A CA 1
ATOM 591 C C . TRP A 1 75 ? 3.495 0.220 13.048 1.00 89.31 75 TRP A C 1
ATOM 593 O O . TRP A 1 75 ? 4.068 -0.373 12.140 1.00 89.31 75 TRP A O 1
ATOM 603 N N . GLU A 1 76 ? 3.959 0.231 14.297 1.00 87.88 76 GLU A N 1
ATOM 604 C CA . GLU A 1 76 ? 5.188 -0.460 14.693 1.00 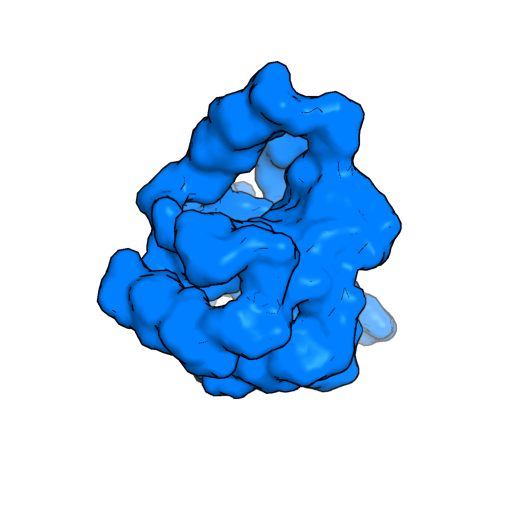87.88 76 GLU A CA 1
ATOM 605 C C . GLU A 1 76 ? 5.091 -1.960 14.420 1.00 87.88 76 GLU A C 1
ATOM 607 O O . GLU A 1 76 ? 6.008 -2.536 13.842 1.00 87.88 76 GLU A O 1
ATOM 612 N N . TYR A 1 77 ? 3.953 -2.588 14.726 1.00 91.06 77 TYR A N 1
ATOM 613 C CA . TYR A 1 77 ? 3.746 -3.991 14.382 1.00 91.06 77 TYR A CA 1
ATOM 614 C C . TYR A 1 77 ? 3.747 -4.224 12.864 1.00 91.06 77 TYR A C 1
ATOM 616 O O . TYR A 1 77 ? 4.438 -5.124 12.390 1.00 91.06 77 TYR A O 1
ATOM 624 N N . LEU A 1 78 ? 3.024 -3.410 12.086 1.00 88.31 78 LEU A N 1
ATOM 625 C CA . LEU A 1 78 ? 2.969 -3.543 10.624 1.00 88.31 78 LEU A CA 1
ATOM 626 C C . LEU A 1 78 ? 4.355 -3.404 9.973 1.00 88.31 78 LEU A C 1
ATOM 628 O O . LEU A 1 78 ? 4.683 -4.185 9.082 1.00 88.31 78 LEU A O 1
ATOM 632 N N . LYS A 1 79 ? 5.200 -2.489 10.468 1.00 82.56 79 LYS A N 1
ATOM 633 C CA . LYS A 1 79 ? 6.594 -2.333 10.014 1.00 82.56 79 LYS A CA 1
ATOM 634 C C . LYS A 1 79 ? 7.438 -3.588 10.238 1.00 82.56 79 LYS A C 1
ATOM 636 O O . LYS A 1 79 ? 8.317 -3.873 9.435 1.00 82.56 79 LYS A O 1
ATOM 641 N N . THR A 1 80 ? 7.175 -4.365 11.294 1.00 84.19 80 THR A N 1
ATOM 642 C CA . THR A 1 80 ? 7.908 -5.629 11.519 1.00 84.19 80 THR A CA 1
ATOM 643 C C . THR A 1 80 ? 7.578 -6.713 10.488 1.00 84.19 80 THR A C 1
ATOM 645 O O . THR A 1 80 ? 8.316 -7.688 10.369 1.00 84.19 80 THR A O 1
ATOM 648 N N . LEU A 1 81 ? 6.468 -6.563 9.757 1.00 81.31 81 LEU A N 1
ATOM 649 C CA . LEU A 1 81 ? 5.964 -7.554 8.804 1.00 81.31 81 LEU A CA 1
ATOM 650 C C . LEU A 1 81 ? 6.318 -7.244 7.357 1.00 81.31 81 LEU A C 1
ATOM 652 O O . LEU A 1 81 ? 6.370 -8.165 6.544 1.00 81.31 81 LEU A O 1
ATOM 656 N N . SER A 1 82 ? 6.565 -5.976 7.028 1.00 66.12 82 SER A N 1
ATOM 657 C CA . SER A 1 82 ? 7.144 -5.594 5.745 1.00 66.12 82 SER A CA 1
ATOM 658 C C . SER A 1 82 ? 8.622 -5.993 5.736 1.00 66.12 82 SER A C 1
ATOM 660 O O . SER A 1 82 ? 9.513 -5.164 5.870 1.00 66.12 82 SER A O 1
ATOM 662 N N . THR A 1 83 ? 8.894 -7.294 5.625 1.00 54.22 83 THR A N 1
ATOM 663 C CA . THR A 1 83 ? 10.253 -7.863 5.616 1.00 54.22 83 THR A CA 1
ATOM 664 C C . THR A 1 83 ? 11.022 -7.562 4.330 1.00 54.22 83 THR A C 1
ATOM 666 O O . THR A 1 83 ? 12.188 -7.927 4.212 1.00 54.22 83 THR A O 1
ATOM 669 N N . VAL A 1 84 ? 10.377 -6.907 3.366 1.00 58.97 84 VAL A N 1
ATOM 670 C CA . VAL A 1 84 ? 10.999 -6.393 2.150 1.00 58.97 84 VAL A CA 1
ATOM 671 C C . VAL A 1 84 ? 10.840 -4.882 2.193 1.00 58.97 84 VAL A C 1
ATOM 673 O O . VAL A 1 84 ? 9.793 -4.345 1.832 1.00 58.97 84 VAL A O 1
ATOM 676 N N . GLU A 1 85 ? 11.865 -4.199 2.699 1.00 70.25 85 GLU A N 1
ATOM 677 C CA . GLU A 1 85 ? 12.001 -2.770 2.440 1.00 70.25 85 GLU A CA 1
ATOM 678 C C . GLU A 1 85 ? 12.038 -2.590 0.924 1.00 70.25 85 GLU A C 1
ATOM 680 O O . GLU A 1 85 ? 12.838 -3.259 0.264 1.00 70.25 85 GLU A O 1
ATOM 685 N N . PRO A 1 86 ? 11.166 -1.749 0.347 1.00 77.31 86 PRO A N 1
ATOM 686 C CA . PRO A 1 86 ? 11.211 -1.528 -1.080 1.00 77.31 86 PRO A CA 1
ATOM 687 C C . PRO A 1 86 ? 12.566 -0.908 -1.422 1.00 77.31 86 PRO A C 1
ATOM 689 O O . PRO A 1 86 ? 13.032 0.013 -0.739 1.00 77.31 86 PRO A O 1
ATOM 692 N N . ASP A 1 87 ? 13.193 -1.424 -2.475 1.00 86.62 87 ASP A N 1
ATOM 693 C CA . ASP A 1 87 ? 14.442 -0.861 -2.961 1.00 86.62 87 ASP A CA 1
ATOM 694 C C . ASP A 1 87 ? 14.233 0.596 -3.354 1.00 86.62 87 ASP A C 1
ATOM 696 O O . ASP A 1 87 ? 13.166 0.991 -3.838 1.00 86.62 87 ASP A O 1
ATOM 700 N N . THR A 1 88 ? 15.262 1.406 -3.139 1.00 91.19 88 THR A N 1
ATOM 701 C CA . THR A 1 88 ? 15.218 2.830 -3.438 1.00 91.19 88 THR A CA 1
ATOM 702 C C . THR A 1 88 ? 16.501 3.317 -4.079 1.00 91.19 88 THR A C 1
ATOM 704 O O . THR A 1 88 ? 17.591 2.827 -3.793 1.00 91.19 88 THR A O 1
ATOM 707 N N . GLU A 1 89 ? 16.370 4.320 -4.943 1.00 93.50 89 GLU A N 1
ATOM 708 C CA . GLU A 1 89 ? 17.498 4.983 -5.588 1.00 93.50 89 GLU A CA 1
ATOM 709 C C . GLU A 1 89 ? 17.284 6.489 -5.689 1.00 93.50 89 GLU A C 1
ATOM 711 O O . GLU A 1 89 ? 16.159 6.981 -5.812 1.00 93.50 89 GLU A O 1
ATOM 716 N N . PHE A 1 90 ? 18.390 7.230 -5.648 1.00 92.62 90 PHE A N 1
ATOM 717 C CA . PHE A 1 90 ? 18.380 8.680 -5.763 1.00 92.62 90 PHE A CA 1
ATOM 718 C C . PHE A 1 90 ? 18.542 9.128 -7.215 1.00 92.62 90 PHE A C 1
ATOM 720 O O . PHE A 1 90 ? 19.458 8.700 -7.915 1.00 92.62 90 PHE A O 1
ATOM 727 N N . ILE A 1 91 ? 17.698 10.071 -7.635 1.00 89.19 91 ILE A N 1
ATOM 728 C CA . ILE A 1 91 ? 17.923 10.896 -8.825 1.00 89.19 91 ILE A CA 1
ATOM 729 C C . ILE A 1 91 ? 18.047 12.342 -8.349 1.00 89.19 91 ILE A C 1
ATOM 731 O O . ILE A 1 91 ? 17.083 12.956 -7.882 1.00 89.19 91 ILE A O 1
ATOM 735 N N . GLY A 1 92 ? 19.269 12.874 -8.422 1.00 91.44 92 GLY A N 1
ATOM 736 C CA . GLY A 1 92 ? 19.615 14.136 -7.774 1.00 91.44 92 GLY A CA 1
ATOM 737 C C . GLY A 1 92 ? 19.468 14.021 -6.255 1.00 91.44 92 GLY A C 1
ATOM 738 O O . GLY A 1 92 ? 20.097 13.172 -5.633 1.00 91.44 92 GLY A O 1
ATOM 739 N N . GLN A 1 93 ? 18.625 14.868 -5.660 1.00 91.19 93 GLN A N 1
ATOM 740 C CA . GLN A 1 93 ? 18.344 14.874 -4.215 1.00 91.19 93 GLN A CA 1
ATOM 741 C C . GLN A 1 93 ? 17.057 14.125 -3.834 1.00 91.19 93 GLN A C 1
ATOM 743 O O . GLN A 1 93 ? 16.699 14.072 -2.659 1.00 91.19 93 GLN A O 1
ATOM 748 N N . THR A 1 94 ? 16.336 13.572 -4.813 1.00 88.62 94 THR A N 1
ATOM 749 C CA . THR A 1 94 ? 15.063 12.885 -4.567 1.00 88.62 94 THR A CA 1
ATOM 750 C C . THR A 1 94 ? 15.269 11.378 -4.589 1.00 88.62 94 THR A C 1
ATOM 752 O O . THR A 1 94 ? 15.874 10.850 -5.518 1.00 88.62 94 THR A O 1
ATOM 755 N N . GLU A 1 95 ? 14.761 10.699 -3.564 1.00 92.56 95 GLU A N 1
ATOM 756 C CA . GLU A 1 95 ? 14.742 9.239 -3.468 1.00 92.56 95 GLU A CA 1
ATOM 757 C C . GLU A 1 95 ? 13.441 8.695 -4.065 1.00 92.56 95 GLU A C 1
ATOM 759 O O . GLU A 1 95 ? 12.360 9.199 -3.751 1.00 92.56 95 GLU A O 1
ATOM 764 N N . TYR A 1 96 ? 13.545 7.649 -4.878 1.00 90.12 96 TYR A N 1
ATOM 765 C CA . TYR A 1 96 ? 12.427 6.991 -5.549 1.00 90.12 96 TYR A CA 1
ATOM 766 C C . TYR A 1 96 ? 12.421 5.498 -5.237 1.00 90.12 96 TYR A C 1
ATOM 768 O O . TYR A 1 96 ? 13.485 4.910 -5.059 1.00 90.12 96 TYR A O 1
ATOM 776 N N . LEU A 1 97 ? 11.235 4.881 -5.230 1.00 90.12 97 LEU A N 1
ATOM 777 C CA . LEU A 1 97 ? 11.121 3.420 -5.197 1.00 90.12 97 LEU A CA 1
ATOM 778 C C . LEU A 1 97 ? 11.691 2.818 -6.483 1.00 90.12 97 LEU A C 1
ATOM 780 O O . LEU A 1 97 ? 11.498 3.379 -7.560 1.00 90.12 97 LEU A O 1
ATOM 784 N N . VAL A 1 98 ? 12.332 1.660 -6.379 1.00 90.06 98 VAL A N 1
ATOM 785 C CA . VAL A 1 98 ? 12.809 0.857 -7.504 1.00 90.06 98 VAL A CA 1
ATOM 786 C C . VAL A 1 98 ? 11.894 -0.351 -7.668 1.00 90.06 98 VAL A C 1
ATOM 788 O O . VAL A 1 98 ? 11.714 -1.138 -6.746 1.00 90.06 98 VAL A O 1
ATOM 791 N N . LEU A 1 99 ? 11.317 -0.502 -8.857 1.00 88.69 99 LEU A N 1
ATOM 792 C CA . LEU A 1 99 ? 10.535 -1.664 -9.264 1.00 88.69 99 LEU A CA 1
ATOM 793 C C . LEU A 1 99 ? 11.387 -2.520 -10.197 1.00 88.69 99 LEU A C 1
ATOM 795 O O . LEU A 1 99 ? 11.904 -2.026 -11.205 1.00 88.69 99 LEU A O 1
ATOM 799 N N . LYS A 1 100 ? 11.505 -3.810 -9.889 1.00 89.56 100 LYS A N 1
ATOM 800 C CA . LYS A 1 100 ? 12.284 -4.753 -10.695 1.00 89.56 100 LYS A CA 1
ATOM 801 C C . LYS A 1 100 ? 11.406 -5.526 -11.671 1.00 89.56 100 LYS A C 1
ATOM 803 O O . LYS A 1 100 ? 10.224 -5.764 -11.419 1.00 89.56 100 LYS A O 1
ATOM 808 N N . ARG A 1 101 ? 11.996 -5.935 -12.793 1.00 89.44 101 ARG A N 1
ATOM 809 C CA . ARG A 1 101 ? 11.406 -6.853 -13.779 1.00 89.44 101 ARG A CA 1
ATOM 810 C C . ARG A 1 101 ? 12.477 -7.751 -14.396 1.00 89.44 101 ARG A C 1
ATOM 812 O O . ARG A 1 101 ? 13.628 -7.346 -14.490 1.00 89.44 101 ARG A O 1
ATOM 819 N N . GLU A 1 102 ? 12.077 -8.919 -14.883 1.00 89.56 102 GLU A N 1
ATOM 820 C CA . GLU A 1 102 ? 12.993 -9.927 -15.455 1.00 89.56 102 GLU A CA 1
ATOM 821 C C . GLU A 1 102 ? 13.538 -9.568 -16.846 1.00 89.56 102 GLU A C 1
ATOM 823 O O . GLU A 1 102 ? 14.610 -10.003 -17.246 1.00 89.56 102 GLU A O 1
ATOM 828 N N . ALA A 1 103 ? 12.773 -8.821 -17.640 1.00 86.62 103 ALA A N 1
ATOM 829 C CA . ALA A 1 103 ? 13.133 -8.503 -19.015 1.00 86.62 103 ALA A CA 1
ATOM 830 C C . ALA A 1 103 ? 12.506 -7.175 -19.417 1.00 86.62 103 ALA A C 1
ATOM 832 O O . ALA A 1 103 ? 11.493 -6.757 -18.852 1.00 86.62 103 ALA A O 1
ATOM 833 N N . VAL A 1 104 ? 13.075 -6.534 -20.436 1.00 82.00 104 VAL A N 1
ATOM 834 C CA . VAL A 1 104 ? 12.441 -5.379 -21.074 1.00 82.00 104 VAL A CA 1
ATOM 835 C C . VAL A 1 104 ? 11.030 -5.790 -21.519 1.00 82.00 104 VAL A C 1
ATOM 837 O O . VAL A 1 104 ? 10.843 -6.867 -22.077 1.00 82.00 104 VAL A O 1
ATOM 840 N N . ASP A 1 105 ? 10.036 -4.971 -21.173 1.00 79.94 105 ASP A N 1
ATOM 841 C CA . ASP A 1 105 ? 8.595 -5.169 -21.423 1.00 79.94 105 ASP A CA 1
ATOM 842 C C . ASP A 1 105 ? 7.878 -6.261 -20.610 1.00 79.94 105 ASP A C 1
ATOM 844 O O . ASP A 1 105 ? 6.653 -6.398 -20.711 1.00 79.94 105 ASP A O 1
ATOM 848 N N . SER A 1 106 ? 8.579 -6.992 -19.736 1.00 83.25 106 SER A N 1
ATOM 849 C CA . SER A 1 106 ? 7.915 -7.927 -18.825 1.00 83.25 106 SER A CA 1
ATOM 850 C C . SER A 1 106 ? 7.189 -7.204 -17.685 1.00 83.25 106 SER A C 1
ATOM 852 O O . SER A 1 106 ? 7.451 -6.037 -17.361 1.00 83.25 106 SER A O 1
ATOM 854 N N . LYS A 1 107 ? 6.228 -7.905 -17.069 1.00 82.75 107 LYS A N 1
ATOM 855 C CA . LYS A 1 107 ? 5.564 -7.414 -15.859 1.00 82.75 107 LYS A CA 1
ATOM 856 C C . LYS A 1 107 ? 6.597 -7.285 -14.748 1.00 82.75 107 LYS A C 1
ATOM 858 O O . LYS A 1 107 ? 7.347 -8.230 -14.495 1.00 82.75 107 LYS A O 1
ATOM 863 N N . ALA A 1 108 ? 6.561 -6.155 -14.052 1.00 82.12 108 ALA A N 1
ATOM 864 C CA . ALA A 1 108 ? 7.365 -5.979 -12.857 1.00 82.12 108 ALA A CA 1
ATOM 865 C C . ALA A 1 108 ? 6.939 -6.962 -11.749 1.00 82.12 108 ALA A C 1
ATOM 867 O O . ALA A 1 108 ? 5.944 -7.703 -11.863 1.00 82.12 108 ALA A O 1
ATOM 868 N N . GLU A 1 109 ? 7.694 -6.944 -10.658 1.00 81.38 109 GLU A N 1
ATOM 869 C CA . GLU A 1 109 ? 7.213 -7.355 -9.339 1.00 81.38 109 GLU A CA 1
ATOM 870 C C . GLU A 1 109 ? 5.872 -6.667 -9.004 1.00 81.38 109 GLU A C 1
ATOM 872 O O . GLU A 1 109 ? 5.382 -5.798 -9.738 1.00 81.38 109 GLU A O 1
ATOM 877 N N . ASN A 1 110 ? 5.224 -7.089 -7.916 1.00 79.56 110 ASN A N 1
ATOM 878 C CA . ASN A 1 110 ? 3.962 -6.477 -7.500 1.00 79.56 110 ASN A CA 1
ATOM 879 C C . ASN A 1 110 ? 4.147 -4.960 -7.377 1.00 79.56 110 ASN A C 1
ATOM 881 O O . ASN A 1 110 ? 5.001 -4.501 -6.620 1.00 79.56 110 ASN A O 1
ATOM 885 N N . CYS A 1 111 ? 3.358 -4.183 -8.129 1.00 80.50 111 CYS A N 1
ATOM 886 C CA . CYS A 1 111 ? 3.424 -2.730 -8.050 1.00 80.50 111 CYS A CA 1
ATOM 887 C C . CYS A 1 111 ? 3.106 -2.330 -6.608 1.00 80.50 111 CYS A C 1
ATOM 889 O O . CYS A 1 111 ? 2.015 -2.653 -6.134 1.00 80.50 111 CYS A O 1
ATOM 891 N N . PRO A 1 112 ? 3.996 -1.630 -5.892 1.00 76.56 112 PRO A N 1
ATOM 892 C CA . PRO A 1 112 ? 3.778 -1.376 -4.477 1.00 76.56 112 PRO A CA 1
ATOM 893 C C . PRO A 1 112 ? 2.564 -0.449 -4.268 1.00 76.56 112 PRO A C 1
ATOM 895 O O . PRO A 1 112 ? 1.878 -0.549 -3.256 1.00 76.56 112 PRO A O 1
ATOM 898 N N . PHE A 1 113 ? 2.211 0.363 -5.275 1.00 79.19 113 PHE A N 1
ATOM 899 C CA . PHE A 1 113 ? 1.087 1.300 -5.232 1.00 79.19 113 PHE A CA 1
ATOM 900 C C . PHE A 1 113 ? -0.291 0.701 -5.550 1.00 79.19 113 PHE A C 1
ATOM 902 O O . PHE A 1 113 ? -1.297 1.323 -5.245 1.00 79.19 113 PHE A O 1
ATOM 909 N N . CYS A 1 114 ? -0.393 -0.467 -6.182 1.00 75.94 114 CYS A N 1
ATOM 910 C CA . CYS A 1 114 ? -1.707 -1.095 -6.420 1.00 75.94 114 CYS A CA 1
ATOM 911 C C . CYS A 1 114 ? -1.766 -2.574 -6.043 1.00 75.94 114 CYS A C 1
ATOM 913 O O . CYS A 1 114 ? -2.834 -3.181 -6.064 1.00 75.94 114 CYS A O 1
ATOM 915 N N . GLY A 1 115 ? -0.621 -3.161 -5.704 1.00 73.69 115 GLY A N 1
ATOM 916 C CA . GLY A 1 115 ? -0.460 -4.559 -5.338 1.00 73.69 115 GLY A CA 1
ATOM 917 C C . GLY A 1 115 ? -0.576 -5.554 -6.495 1.00 73.69 115 GLY A C 1
ATOM 918 O O . GLY A 1 115 ? -0.582 -6.754 -6.238 1.00 73.69 115 GLY A O 1
ATOM 919 N N . ILE A 1 116 ? -0.673 -5.098 -7.751 1.00 75.81 116 ILE A N 1
ATOM 920 C CA . ILE A 1 116 ? -0.861 -5.956 -8.934 1.00 75.81 116 ILE A CA 1
ATOM 921 C C . ILE A 1 116 ? 0.413 -5.972 -9.789 1.00 75.81 116 ILE A C 1
ATOM 923 O O . ILE A 1 116 ? 1.042 -4.935 -10.004 1.00 75.81 116 ILE A O 1
ATOM 927 N N . ARG A 1 117 ? 0.766 -7.137 -10.352 1.00 80.50 117 ARG A N 1
ATOM 928 C CA . ARG A 1 117 ? 1.801 -7.235 -11.397 1.00 80.50 117 ARG A CA 1
ATOM 929 C C . ARG A 1 117 ? 1.278 -6.717 -12.731 1.00 80.50 117 ARG A C 1
ATOM 931 O O . ARG A 1 117 ? 0.416 -7.342 -13.358 1.00 80.50 117 ARG A O 1
ATOM 938 N N . HIS A 1 118 ? 1.866 -5.632 -13.211 1.00 79.31 118 HIS A N 1
ATOM 939 C CA . HIS A 1 118 ? 1.613 -5.088 -14.542 1.00 79.31 118 HIS A CA 1
ATOM 940 C C . HIS A 1 118 ? 2.897 -4.531 -15.178 1.00 79.31 118 HIS A C 1
ATOM 942 O O . HIS A 1 118 ? 3.969 -4.520 -14.565 1.00 79.31 118 HIS A O 1
ATOM 948 N N . THR A 1 119 ? 2.802 -4.141 -16.449 1.00 82.62 119 THR A N 1
ATOM 949 C CA . THR A 1 119 ? 3.935 -3.621 -17.223 1.00 82.62 119 THR A CA 1
ATOM 950 C C . THR A 1 119 ? 4.059 -2.117 -17.007 1.00 82.62 119 THR A C 1
ATOM 952 O O . THR A 1 119 ? 3.083 -1.384 -17.141 1.00 82.62 119 THR A O 1
ATOM 955 N N . HIS A 1 120 ? 5.272 -1.662 -16.709 1.00 76.38 120 HIS A N 1
ATOM 956 C CA . HIS A 1 120 ? 5.580 -0.268 -16.396 1.00 76.38 120 HIS A CA 1
ATOM 957 C C . HIS A 1 120 ? 6.497 0.317 -17.491 1.00 76.38 120 HIS A C 1
ATOM 959 O O . HIS A 1 120 ? 7.717 0.375 -17.349 1.00 76.38 120 HIS A O 1
ATOM 965 N N . GLY A 1 121 ? 5.911 0.735 -18.617 1.00 76.00 121 GLY A N 1
ATOM 966 C CA . GLY A 1 121 ? 6.640 1.323 -19.752 1.00 76.00 121 GLY A CA 1
ATOM 967 C C . GLY A 1 121 ? 7.652 0.392 -20.450 1.00 76.00 121 GLY A C 1
ATOM 968 O O . GLY A 1 121 ? 7.909 -0.733 -20.024 1.00 76.00 121 GLY A O 1
ATOM 969 N N . ILE A 1 122 ? 8.246 0.887 -21.542 1.00 77.94 122 ILE A N 1
ATOM 970 C CA . ILE A 1 122 ? 9.018 0.063 -22.497 1.00 77.94 122 ILE A CA 1
ATOM 971 C C . ILE A 1 122 ? 10.523 -0.082 -22.194 1.00 77.94 122 ILE A C 1
ATOM 973 O O . ILE A 1 122 ? 11.305 -0.556 -23.007 1.00 77.94 122 ILE A O 1
ATOM 977 N N . GLY A 1 123 ? 10.996 0.399 -21.044 1.00 83.69 123 GLY A N 1
ATOM 978 C CA . GLY A 1 123 ? 12.435 0.560 -20.796 1.00 83.69 123 GLY A CA 1
ATOM 979 C C . GLY A 1 123 ? 12.758 0.762 -19.326 1.00 83.69 123 GLY A C 1
ATOM 980 O O . GLY A 1 123 ? 11.839 0.872 -18.515 1.00 83.69 123 GLY A O 1
ATOM 981 N N . ASP A 1 124 ? 14.041 0.829 -18.997 1.00 89.00 124 ASP A N 1
ATOM 982 C CA . ASP A 1 124 ? 14.506 1.138 -17.643 1.00 89.00 124 ASP A CA 1
ATOM 983 C C . ASP A 1 124 ? 14.464 2.656 -17.378 1.00 89.00 124 ASP A C 1
ATOM 985 O O . ASP A 1 124 ? 14.298 3.467 -18.299 1.00 89.00 124 ASP A O 1
ATOM 989 N N . GLY A 1 125 ? 14.578 3.047 -16.110 1.00 89.62 125 GLY A N 1
ATOM 990 C CA . GLY A 1 125 ? 14.688 4.438 -15.674 1.00 89.62 125 GLY A CA 1
ATOM 991 C C . GLY A 1 125 ? 13.449 4.992 -14.973 1.00 89.62 125 GLY A C 1
ATOM 992 O O . GLY A 1 125 ? 12.504 4.275 -14.649 1.00 89.62 125 GLY A O 1
ATOM 993 N N . HIS A 1 126 ? 13.482 6.298 -14.709 1.00 86.69 126 HIS A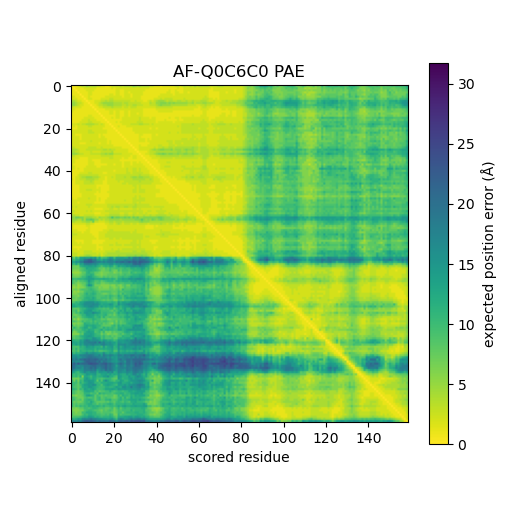 N 1
ATOM 994 C CA . HIS A 1 126 ? 12.445 6.993 -13.951 1.00 86.69 126 HIS A CA 1
ATOM 995 C C . HIS A 1 126 ? 11.114 7.075 -14.709 1.00 86.69 126 HIS A C 1
ATOM 997 O O . HIS A 1 126 ? 11.070 7.293 -15.926 1.00 86.69 126 HIS A O 1
ATOM 1003 N N . ARG A 1 127 ? 10.018 6.922 -13.973 1.00 87.56 127 ARG A N 1
ATOM 1004 C CA . ARG A 1 127 ? 8.638 7.011 -14.439 1.00 87.56 127 ARG A CA 1
ATOM 1005 C C . ARG A 1 127 ? 7.882 7.959 -13.521 1.00 87.56 127 ARG A C 1
ATOM 1007 O O . ARG A 1 127 ? 7.992 7.865 -12.305 1.00 87.56 127 ARG A O 1
ATOM 1014 N N . VAL A 1 128 ? 7.117 8.865 -14.120 1.00 79.56 128 VAL A N 1
ATOM 1015 C CA . VAL A 1 128 ? 6.188 9.752 -13.402 1.00 79.56 128 VAL A CA 1
ATOM 1016 C C . VAL A 1 128 ? 4.980 8.971 -12.877 1.00 79.56 128 VAL A C 1
ATOM 1018 O O . VAL A 1 128 ? 4.843 7.786 -13.183 1.00 79.56 128 VAL A O 1
ATOM 1021 N N . ALA A 1 129 ? 4.120 9.647 -12.103 1.00 69.81 129 ALA A N 1
ATOM 1022 C CA . ALA A 1 129 ? 2.864 9.141 -11.544 1.00 69.81 129 ALA A CA 1
ATOM 1023 C C . ALA A 1 129 ? 2.244 7.997 -12.363 1.00 69.81 129 ALA A C 1
ATOM 1025 O O . ALA A 1 129 ? 1.767 8.214 -13.479 1.00 69.81 129 ALA A O 1
ATOM 1026 N N . HIS A 1 130 ? 2.263 6.776 -11.821 1.00 67.69 130 HIS A N 1
ATOM 1027 C CA . HIS A 1 130 ? 1.706 5.629 -12.525 1.00 67.69 130 HIS A CA 1
ATOM 1028 C C . HIS A 1 130 ? 1.086 4.602 -11.582 1.00 67.69 130 HIS A C 1
ATOM 1030 O O . HIS A 1 130 ? 1.729 3.964 -10.759 1.00 67.69 130 HIS A O 1
ATOM 1036 N N . CYS A 1 131 ? -0.229 4.556 -11.711 1.00 63.81 131 CYS A N 1
ATOM 1037 C CA . CYS A 1 131 ? -1.205 3.476 -11.638 1.00 63.81 131 CYS A CA 1
ATOM 1038 C C . CYS A 1 131 ? -2.543 4.222 -11.811 1.00 63.81 131 CYS A C 1
ATOM 1040 O O . CYS A 1 131 ? -2.666 5.355 -11.347 1.00 63.81 131 CYS A O 1
ATOM 1042 N N . SER A 1 132 ? -3.534 3.676 -12.514 1.00 54.91 132 SER A N 1
ATOM 1043 C CA . SER A 1 132 ? -4.800 4.387 -12.803 1.00 54.91 132 SER A CA 1
ATOM 1044 C C . SER A 1 132 ? -5.728 4.504 -11.575 1.00 54.91 132 SER A C 1
ATOM 1046 O O . SER A 1 132 ? -6.946 4.366 -11.679 1.00 54.91 132 SER A O 1
ATOM 1048 N N . THR A 1 133 ? -5.162 4.713 -10.393 1.00 54.66 133 THR A N 1
ATOM 1049 C CA . THR A 1 133 ? -5.881 4.857 -9.134 1.00 54.66 133 THR A CA 1
ATOM 1050 C C . THR A 1 133 ? -6.166 6.337 -8.900 1.00 54.66 133 THR A C 1
ATOM 1052 O O . THR A 1 133 ? -5.240 7.137 -8.830 1.00 54.66 133 THR A O 1
ATOM 1055 N N . ASN A 1 134 ? -7.440 6.706 -8.747 1.00 54.59 134 ASN A N 1
ATOM 1056 C CA . ASN A 1 134 ? -7.870 8.071 -8.400 1.00 54.59 134 ASN A CA 1
ATOM 1057 C C . ASN A 1 134 ? -7.537 8.476 -6.946 1.00 54.59 134 ASN A C 1
ATOM 1059 O O . ASN A 1 134 ? -7.945 9.551 -6.520 1.00 54.59 134 ASN A O 1
ATOM 1063 N N . ASN A 1 135 ? -6.823 7.637 -6.190 1.00 59.09 135 ASN A N 1
ATOM 1064 C CA . ASN A 1 135 ? -6.637 7.792 -4.748 1.00 59.09 135 ASN A CA 1
ATOM 1065 C C . ASN A 1 135 ? -5.193 8.205 -4.436 1.00 59.09 135 ASN A C 1
ATOM 1067 O O . ASN A 1 135 ? -4.262 7.841 -5.159 1.00 59.09 135 ASN A O 1
ATOM 1071 N N . ASN A 1 136 ? -4.995 8.911 -3.321 1.00 65.94 136 ASN A N 1
ATOM 1072 C CA . ASN A 1 136 ? -3.663 9.216 -2.799 1.00 65.94 136 ASN A CA 1
ATOM 1073 C C . ASN A 1 136 ? -2.998 7.936 -2.272 1.00 65.94 136 ASN A C 1
ATOM 1075 O O . ASN A 1 136 ? -3.131 7.589 -1.101 1.00 65.94 136 ASN A O 1
ATOM 1079 N N . VAL A 1 137 ? -2.273 7.223 -3.138 1.00 71.06 137 VAL A N 1
ATOM 1080 C CA . VAL A 1 137 ? -1.529 6.028 -2.731 1.00 71.06 137 VAL A CA 1
ATOM 1081 C C . VAL A 1 137 ? -0.103 6.391 -2.339 1.00 71.06 137 VAL A C 1
ATOM 1083 O O . VAL A 1 137 ? 0.616 7.066 -3.085 1.00 71.06 137 VAL A O 1
ATOM 1086 N N . PHE A 1 138 ? 0.332 5.905 -1.182 1.00 74.44 138 PHE A N 1
ATOM 1087 C CA . PHE A 1 138 ? 1.721 5.995 -0.764 1.00 74.44 138 PHE A CA 1
ATOM 1088 C C . PHE A 1 138 ? 2.212 4.691 -0.148 1.00 74.44 138 PHE A C 1
ATOM 1090 O O . PHE A 1 138 ? 1.439 3.856 0.311 1.00 74.44 138 PHE A O 1
ATOM 1097 N N . ILE A 1 139 ? 3.531 4.537 -0.144 1.00 76.56 139 ILE A N 1
ATOM 1098 C CA . ILE A 1 139 ? 4.235 3.432 0.497 1.00 76.56 139 ILE A CA 1
ATOM 1099 C C . ILE A 1 139 ? 5.092 4.000 1.601 1.00 76.56 139 ILE A C 1
ATOM 1101 O O . ILE A 1 139 ? 5.855 4.937 1.372 1.00 76.56 139 ILE A O 1
ATOM 1105 N N . ARG A 1 140 ? 4.959 3.444 2.802 1.00 75.12 140 ARG A N 1
ATOM 1106 C CA . ARG A 1 140 ? 5.740 3.855 3.963 1.00 75.12 140 ARG A CA 1
ATOM 1107 C C . ARG A 1 140 ? 6.818 2.815 4.262 1.00 75.12 140 ARG A C 1
ATOM 1109 O O . ARG A 1 140 ? 6.480 1.663 4.516 1.00 75.12 140 ARG A O 1
ATOM 1116 N N . LYS A 1 141 ? 8.086 3.232 4.237 1.00 76.00 141 LYS A N 1
ATOM 1117 C CA . LYS A 1 141 ? 9.235 2.436 4.707 1.00 76.00 141 LYS A CA 1
ATOM 1118 C C . LYS A 1 141 ? 9.234 2.341 6.236 1.00 76.00 141 LYS A C 1
ATOM 1120 O O . LYS A 1 141 ? 8.565 3.135 6.910 1.00 76.00 141 LYS A O 1
ATOM 1125 N N . SER A 1 142 ? 9.987 1.399 6.807 1.00 67.62 142 SER A N 1
ATOM 1126 C CA . SER A 1 142 ? 10.083 1.241 8.271 1.00 67.62 142 SER A CA 1
ATOM 1127 C C . SER A 1 142 ? 10.611 2.486 8.991 1.00 67.62 142 SER A C 1
ATOM 1129 O O . SER A 1 142 ? 10.153 2.792 10.096 1.00 67.62 142 SER A O 1
ATOM 1131 N N . ASP A 1 143 ? 11.484 3.259 8.340 1.00 73.62 143 ASP A N 1
ATOM 1132 C CA . ASP A 1 143 ? 12.004 4.545 8.827 1.00 73.62 143 ASP A CA 1
ATOM 1133 C C . ASP A 1 143 ? 10.950 5.676 8.861 1.00 73.62 143 ASP A C 1
ATOM 1135 O O . ASP A 1 143 ? 11.222 6.780 9.331 1.00 73.62 143 ASP A O 1
ATOM 1139 N N . GLY A 1 144 ? 9.724 5.406 8.398 1.00 70.25 144 GLY A N 1
ATOM 1140 C CA . GLY A 1 144 ? 8.616 6.354 8.354 1.00 70.25 144 GLY A CA 1
ATOM 1141 C C . GLY A 1 144 ? 8.552 7.189 7.075 1.00 70.25 144 GLY A C 1
ATOM 1142 O O . GLY A 1 144 ? 7.584 7.936 6.898 1.00 70.25 144 GLY A O 1
ATOM 1143 N N . LYS A 1 145 ? 9.518 7.052 6.160 1.00 81.25 145 LYS A N 1
ATOM 1144 C CA . LYS A 1 145 ? 9.521 7.770 4.887 1.00 81.25 145 LYS A CA 1
ATOM 1145 C C . LYS A 1 145 ? 8.379 7.301 3.995 1.00 81.25 145 LYS A C 1
ATOM 1147 O O . LYS A 1 145 ? 8.159 6.105 3.820 1.00 81.25 145 LYS A O 1
ATOM 1152 N N . CYS A 1 146 ? 7.666 8.263 3.413 1.00 80.38 146 CYS A N 1
ATOM 1153 C CA . CYS A 1 146 ? 6.535 8.016 2.526 1.00 80.38 146 CYS A CA 1
ATOM 1154 C C . CYS A 1 146 ? 6.904 8.298 1.067 1.00 80.38 146 CYS A C 1
ATOM 1156 O O . CYS A 1 146 ? 7.416 9.369 0.735 1.00 80.38 146 CYS A O 1
ATOM 1158 N N . PHE A 1 147 ? 6.588 7.346 0.198 1.00 84.38 147 PHE A N 1
ATOM 1159 C CA . PHE A 1 147 ? 6.744 7.424 -1.245 1.00 84.38 147 PHE A CA 1
ATOM 1160 C C . PHE A 1 147 ? 5.365 7.524 -1.861 1.00 84.38 147 PHE A C 1
ATOM 1162 O O . PHE A 1 147 ? 4.603 6.563 -1.856 1.00 84.38 147 PHE A O 1
ATOM 1169 N N . GLU A 1 148 ? 5.031 8.706 -2.354 1.00 82.94 148 GLU A N 1
ATOM 1170 C CA . GLU A 1 148 ? 3.745 8.956 -2.989 1.00 82.94 148 GLU A CA 1
ATOM 1171 C C . GLU A 1 148 ? 3.796 8.491 -4.440 1.00 82.94 148 GLU A C 1
ATOM 1173 O O . GLU A 1 148 ? 4.708 8.854 -5.182 1.00 82.94 148 GLU A O 1
ATOM 1178 N N . GLN A 1 149 ? 2.771 7.766 -4.869 1.00 82.19 149 GLN A N 1
ATOM 1179 C CA . GLN A 1 149 ? 2.626 7.290 -6.241 1.00 82.19 149 GLN A CA 1
ATOM 1180 C C . GLN A 1 149 ? 2.827 8.414 -7.270 1.00 82.19 149 GLN A C 1
ATOM 1182 O O . GLN A 1 149 ? 3.506 8.222 -8.278 1.00 82.19 149 GLN A O 1
ATOM 1187 N N . LYS A 1 150 ? 2.286 9.612 -7.002 1.00 82.06 150 LYS A N 1
ATOM 1188 C CA . LYS A 1 150 ? 2.393 10.770 -7.905 1.00 82.06 150 LYS A CA 1
ATOM 1189 C C . LYS A 1 150 ? 3.824 11.279 -8.111 1.00 82.06 150 LYS A C 1
ATOM 1191 O O . LYS A 1 150 ? 4.089 11.923 -9.122 1.00 82.06 150 LYS A O 1
ATOM 1196 N N . LYS A 1 151 ? 4.738 11.001 -7.172 1.00 84.94 151 LYS A N 1
ATOM 1197 C CA . LYS A 1 151 ? 6.151 11.391 -7.282 1.00 84.94 151 LYS A CA 1
ATOM 1198 C C . LYS A 1 151 ? 6.905 10.503 -8.269 1.00 84.94 151 LYS A C 1
ATOM 1200 O O . LYS A 1 151 ? 7.877 10.970 -8.845 1.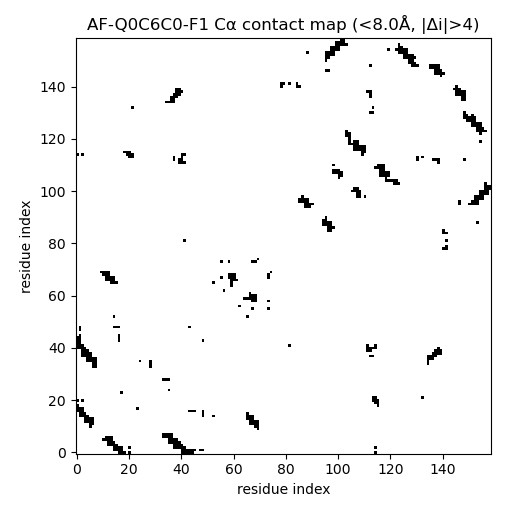00 84.94 151 LYS A O 1
ATOM 1205 N N . GLY A 1 152 ? 6.414 9.293 -8.529 1.00 87.62 152 GLY A N 1
ATOM 1206 C CA . GLY A 1 152 ? 7.006 8.368 -9.487 1.00 87.62 152 GLY A CA 1
ATOM 1207 C C . GLY A 1 152 ? 7.854 7.274 -8.844 1.00 87.62 152 GLY A C 1
ATOM 1208 O O . GLY A 1 152 ? 7.906 7.119 -7.624 1.00 87.62 152 GLY A O 1
ATOM 1209 N N . TYR A 1 153 ? 8.499 6.488 -9.698 1.00 89.94 153 TYR A N 1
ATOM 1210 C CA . TYR A 1 153 ? 9.375 5.374 -9.335 1.00 89.94 153 TYR A CA 1
ATOM 1211 C C . TYR A 1 153 ? 10.428 5.148 -10.426 1.00 89.94 153 TYR A C 1
ATOM 1213 O O . TYR A 1 153 ? 10.360 5.722 -11.511 1.00 89.94 153 TYR A O 1
ATOM 1221 N N . ILE A 1 154 ? 11.406 4.291 -10.164 1.00 91.81 154 ILE A N 1
ATOM 1222 C CA . ILE A 1 154 ? 12.419 3.842 -11.120 1.00 91.81 154 ILE A CA 1
ATOM 1223 C C . ILE A 1 154 ? 12.108 2.399 -11.490 1.00 91.81 154 ILE A C 1
ATOM 1225 O O . ILE A 1 154 ? 11.862 1.584 -10.609 1.00 91.81 154 ILE A O 1
ATOM 1229 N N . ILE A 1 155 ? 12.131 2.061 -12.777 1.00 91.00 155 ILE A N 1
ATOM 1230 C CA . ILE A 1 155 ? 12.077 0.665 -13.214 1.00 91.00 155 ILE A CA 1
ATOM 1231 C C . ILE A 1 155 ? 13.458 0.161 -13.624 1.00 91.00 155 ILE A C 1
ATOM 1233 O O . ILE A 1 155 ? 14.194 0.859 -14.327 1.00 91.00 155 ILE A O 1
ATOM 1237 N N . LYS A 1 156 ? 13.803 -1.051 -13.184 1.00 92.56 156 LYS A N 1
ATOM 1238 C CA . LYS A 1 156 ? 15.056 -1.728 -13.520 1.00 92.56 156 LYS A CA 1
ATOM 1239 C C . LYS A 1 156 ? 14.830 -3.154 -13.984 1.00 92.56 156 LYS A C 1
ATOM 1241 O O . LYS A 1 156 ? 14.083 -3.911 -13.366 1.00 92.56 156 LYS A O 1
ATOM 1246 N N . THR A 1 157 ? 15.528 -3.525 -15.046 1.00 92.00 157 THR A N 1
ATOM 1247 C CA . THR A 1 157 ? 15.603 -4.907 -15.500 1.00 92.00 157 THR A CA 1
ATOM 1248 C C . THR A 1 157 ? 16.729 -5.612 -14.745 1.00 92.00 157 THR A C 1
ATOM 1250 O O . THR A 1 157 ? 17.885 -5.192 -14.826 1.00 92.00 157 THR A O 1
ATOM 1253 N N . ILE A 1 158 ? 16.395 -6.654 -13.983 1.00 88.88 158 ILE A N 1
ATOM 1254 C CA . ILE A 1 158 ? 17.391 -7.509 -13.327 1.00 88.88 158 ILE A CA 1
ATOM 1255 C C . ILE A 1 158 ? 17.910 -8.535 -14.342 1.00 88.88 158 ILE A C 1
ATOM 1257 O O . ILE A 1 158 ? 17.140 -9.043 -15.152 1.00 88.88 158 ILE A O 1
ATOM 1261 N N . LYS A 1 159 ? 19.230 -8.746 -14.363 1.00 67.38 159 LYS A N 1
ATOM 1262 C CA . LYS A 1 159 ? 19.919 -9.703 -15.242 1.00 67.38 159 LYS A CA 1
ATOM 1263 C C . LYS A 1 159 ? 20.296 -10.958 -14.477 1.00 67.38 159 LYS A C 1
ATOM 1265 O O . LYS A 1 159 ? 20.652 -10.805 -13.287 1.00 67.38 159 LYS A O 1
#